Protein AF-A0A1W1BG92-F1 (afdb_monomer)

Sequence (132 aa):
MVVVETKDIFTLNSLKKLQKLHTSLQDNIPHLNDITSLINARNTRGEGESIIVEDLFDTFPRTQEELQKIKKTALNNKMYENLLFNTALNFTTIILEPSAYEDQETGNELAGFGEDIVEENIEFLSQNCKRI

Mean predicted aligned error: 12.49 Å

Radius of gyration: 28.84 Å; Cα contacts (8 Å, |Δi|>4): 137; chains: 1; bounding box: 50×53×87 Å

Secondary str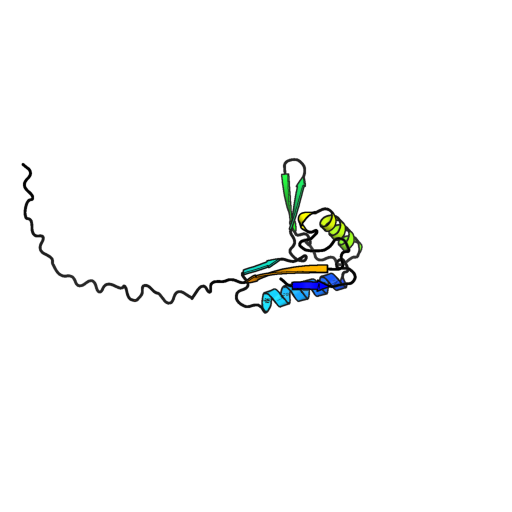ucture (DSSP, 8-state):
-EEEE-S-SSSHHHHHHHHHHHHHHHHHSTTEEEEE-GGG-EEEEEETTEEEEEETTSS---SHHHHHHHHHHHHH-TTTBTTTB-TTS-EEEEEEEE-S-----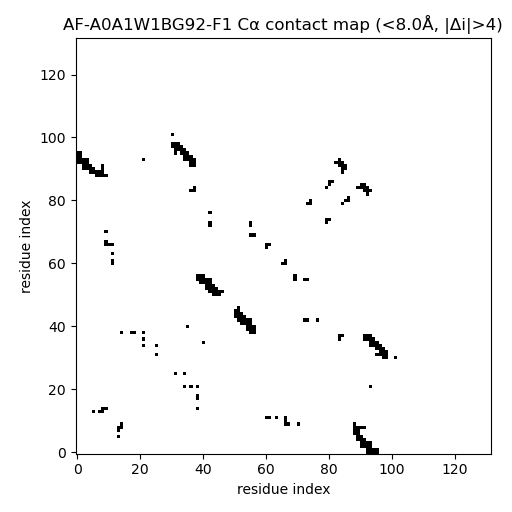---TTGGG-------------------

Structure (mmCIF, N/CA/C/O backbone):
data_AF-A0A1W1BG92-F1
#
_entry.id   AF-A0A1W1BG92-F1
#
loop_
_atom_site.group_PDB
_atom_site.id
_atom_site.type_symbol
_atom_site.label_atom_id
_atom_site.label_alt_id
_atom_site.label_comp_id
_atom_site.label_asym_id
_atom_site.label_entity_id
_atom_site.label_seq_id
_atom_site.pdbx_PDB_ins_code
_atom_site.Cartn_x
_atom_site.Cartn_y
_atom_site.Cartn_z
_atom_site.occupancy
_atom_site.B_iso_or_equiv
_atom_site.auth_seq_id
_atom_site.auth_comp_id
_atom_site.auth_asym_id
_atom_site.auth_atom_id
_atom_site.pdbx_PDB_model_num
ATOM 1 N N . MET A 1 1 ? 3.784 -7.405 -13.067 1.00 87.00 1 MET A N 1
ATOM 2 C CA . MET A 1 1 ? 2.916 -7.422 -11.867 1.00 87.00 1 MET A CA 1
ATOM 3 C C . MET A 1 1 ? 3.330 -8.577 -10.977 1.00 87.00 1 MET A C 1
ATOM 5 O O . MET A 1 1 ? 3.552 -9.669 -11.484 1.00 87.00 1 MET A O 1
ATOM 9 N N . VAL A 1 2 ? 3.440 -8.329 -9.676 1.00 91.19 2 VAL A N 1
ATOM 10 C CA . VAL A 1 2 ? 3.767 -9.330 -8.655 1.00 91.19 2 VAL A CA 1
ATOM 11 C C . VAL A 1 2 ? 2.653 -9.333 -7.613 1.00 91.19 2 VAL A C 1
ATOM 13 O O . VAL A 1 2 ? 2.201 -8.269 -7.196 1.00 91.19 2 VAL A O 1
ATOM 16 N N . VAL A 1 3 ? 2.215 -10.517 -7.188 1.00 92.12 3 VAL A N 1
ATOM 17 C CA . VAL A 1 3 ? 1.231 -10.685 -6.110 1.00 92.12 3 VAL A CA 1
ATOM 18 C C . VAL A 1 3 ? 1.928 -11.296 -4.905 1.00 92.12 3 VAL A C 1
ATOM 20 O O . VAL A 1 3 ? 2.686 -12.255 -5.033 1.00 92.12 3 VAL A O 1
ATOM 23 N N . VAL A 1 4 ? 1.674 -10.728 -3.732 1.00 92.06 4 VAL A N 1
ATOM 24 C CA . VAL A 1 4 ? 2.233 -11.160 -2.455 1.00 92.06 4 VAL A CA 1
ATOM 25 C C . VAL A 1 4 ? 1.100 -11.671 -1.577 1.00 92.06 4 VAL A C 1
ATOM 27 O O . VAL A 1 4 ? 0.158 -10.938 -1.275 1.00 92.06 4 VAL A O 1
ATOM 30 N N . GLU A 1 5 ? 1.211 -12.924 -1.145 1.00 92.75 5 GLU A N 1
ATOM 31 C CA . GLU A 1 5 ? 0.291 -13.544 -0.193 1.00 92.75 5 GLU A CA 1
ATOM 32 C C . GLU A 1 5 ? 0.796 -13.382 1.248 1.00 92.75 5 GLU A C 1
ATOM 34 O O . GLU A 1 5 ? 1.983 -13.530 1.547 1.00 92.75 5 GLU A O 1
ATOM 39 N N . THR A 1 6 ? -0.115 -13.081 2.168 1.00 90.94 6 THR A N 1
ATOM 40 C CA . THR A 1 6 ? 0.143 -12.973 3.606 1.00 90.94 6 THR A CA 1
ATOM 41 C C . THR A 1 6 ? -1.115 -13.330 4.396 1.00 90.94 6 THR A C 1
ATOM 43 O O . THR A 1 6 ? -2.209 -13.364 3.855 1.00 90.94 6 THR A O 1
ATOM 46 N N . LYS A 1 7 ? -0.995 -13.581 5.702 1.00 90.81 7 LYS A N 1
ATOM 47 C CA . LYS A 1 7 ? -2.171 -13.804 6.564 1.00 90.81 7 LYS A CA 1
ATOM 48 C C . LYS A 1 7 ? -3.008 -12.534 6.751 1.00 90.81 7 LYS A C 1
ATOM 50 O O . LYS A 1 7 ? -4.226 -12.617 6.780 1.00 90.81 7 LYS A O 1
ATOM 55 N N . ASP A 1 8 ? -2.342 -11.392 6.919 1.00 92.06 8 ASP A N 1
ATOM 56 C CA . ASP A 1 8 ? -2.965 -10.065 6.997 1.00 92.06 8 ASP A CA 1
ATOM 57 C C . ASP A 1 8 ? -1.947 -9.015 6.534 1.00 92.06 8 ASP A C 1
ATOM 59 O O . ASP A 1 8 ? -0.812 -8.951 7.034 1.00 92.06 8 ASP A O 1
ATOM 63 N N . ILE A 1 9 ? -2.341 -8.206 5.555 1.00 91.56 9 ILE A N 1
ATOM 64 C CA . ILE A 1 9 ? -1.522 -7.129 4.987 1.00 91.56 9 ILE A CA 1
ATOM 65 C C . ILE A 1 9 ? -1.356 -5.989 5.997 1.00 91.56 9 ILE A C 1
ATOM 67 O O . ILE A 1 9 ? -0.267 -5.426 6.116 1.00 91.56 9 ILE A O 1
ATOM 71 N N . PHE A 1 10 ? -2.392 -5.690 6.786 1.00 91.06 10 PHE A N 1
ATOM 72 C CA . PHE A 1 10 ? -2.397 -4.607 7.769 1.00 91.06 10 PHE A CA 1
ATOM 73 C C . PHE A 1 10 ? -1.848 -5.080 9.115 1.00 91.06 10 PHE A C 1
ATOM 75 O O . PHE A 1 10 ? -2.498 -4.989 10.157 1.00 91.06 10 PHE A O 1
ATOM 82 N N . THR A 1 11 ? -0.602 -5.550 9.095 1.00 92.81 11 THR A N 1
ATOM 83 C CA . THR A 1 11 ? 0.211 -5.761 10.297 1.00 92.81 11 THR A CA 1
ATOM 84 C C . THR A 1 11 ? 1.545 -5.048 10.135 1.00 92.81 11 THR A C 1
ATOM 86 O O . THR A 1 11 ? 2.085 -4.966 9.031 1.00 92.81 11 THR A O 1
ATOM 89 N N . LEU A 1 12 ? 2.125 -4.568 11.238 1.00 91.62 12 LEU A N 1
ATOM 90 C CA . LEU A 1 12 ? 3.414 -3.865 11.198 1.00 91.62 12 LEU A CA 1
ATOM 91 C C . LEU A 1 12 ? 4.524 -4.711 10.554 1.00 91.62 12 LEU A C 1
ATOM 93 O O . LEU A 1 12 ? 5.383 -4.181 9.855 1.00 91.62 12 LEU A O 1
ATOM 97 N N . ASN A 1 13 ? 4.507 -6.029 10.768 1.00 92.38 13 ASN A N 1
ATOM 98 C CA . ASN A 1 13 ? 5.488 -6.935 10.174 1.00 92.38 13 ASN A CA 1
ATOM 99 C C . ASN A 1 13 ? 5.273 -7.100 8.660 1.00 92.38 13 ASN A C 1
ATOM 101 O O . ASN A 1 13 ? 6.233 -6.999 7.900 1.00 92.38 13 ASN A O 1
ATOM 105 N N . SER A 1 14 ? 4.028 -7.322 8.216 1.00 92.38 14 SER A N 1
ATOM 106 C CA . SER A 1 14 ? 3.701 -7.433 6.786 1.00 92.38 14 SER A CA 1
ATOM 107 C C . SER A 1 14 ? 4.049 -6.151 6.036 1.00 92.38 14 SER A C 1
ATOM 109 O O . SER A 1 14 ? 4.732 -6.220 5.019 1.00 92.38 14 SER A O 1
ATOM 111 N N . LEU A 1 15 ? 3.664 -4.986 6.565 1.00 92.69 15 LEU A N 1
ATOM 112 C CA . LEU A 1 15 ? 3.953 -3.702 5.928 1.00 92.69 15 LEU A CA 1
ATOM 113 C C . LEU A 1 15 ? 5.455 -3.430 5.841 1.00 92.69 15 LEU A C 1
ATOM 115 O O . LEU A 1 15 ? 5.924 -2.980 4.802 1.00 92.69 15 LEU A O 1
ATOM 119 N N . LYS A 1 16 ? 6.237 -3.730 6.889 1.00 92.81 16 LYS A N 1
ATOM 120 C CA . LYS A 1 16 ? 7.703 -3.571 6.843 1.00 92.81 16 LYS A CA 1
ATOM 121 C C . LYS A 1 16 ? 8.338 -4.452 5.770 1.00 92.81 16 LYS A C 1
ATOM 123 O O . LYS A 1 16 ? 9.242 -4.016 5.063 1.00 92.81 16 LYS A O 1
ATOM 128 N N . LYS A 1 17 ? 7.869 -5.697 5.639 1.00 93.56 17 LYS A N 1
ATOM 129 C CA . LYS A 1 17 ? 8.322 -6.603 4.575 1.00 93.56 17 LYS A CA 1
ATOM 130 C C . LYS A 1 17 ? 7.926 -6.083 3.197 1.00 93.56 17 LYS A C 1
ATOM 132 O O . LYS A 1 17 ? 8.752 -6.129 2.294 1.00 93.56 17 LYS A O 1
ATOM 137 N N . LEU A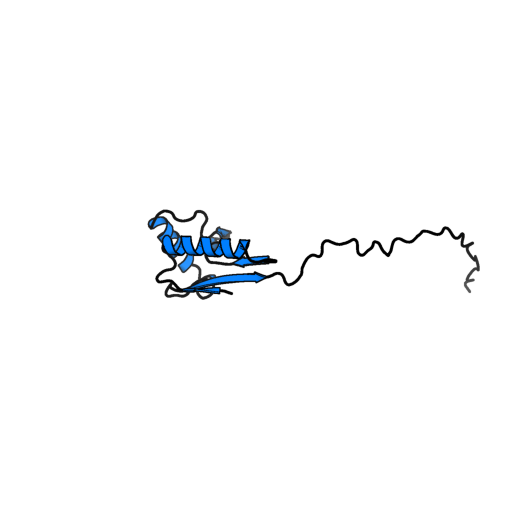 1 18 ? 6.705 -5.569 3.058 1.00 93.81 18 LEU A N 1
ATOM 138 C CA . LEU A 1 18 ? 6.205 -5.003 1.810 1.00 93.81 18 LEU A CA 1
ATOM 139 C C . LEU A 1 18 ? 6.997 -3.757 1.402 1.00 93.81 18 LEU A C 1
ATOM 141 O O . LEU A 1 18 ? 7.398 -3.660 0.252 1.00 93.81 18 LEU A O 1
ATOM 145 N N . GLN A 1 19 ? 7.298 -2.863 2.346 1.00 93.69 19 GLN A N 1
ATOM 146 C CA . GLN A 1 19 ? 8.151 -1.696 2.120 1.00 93.69 19 GLN A CA 1
ATOM 147 C C . GLN A 1 19 ? 9.545 -2.117 1.654 1.00 93.69 19 GLN A C 1
ATOM 149 O O . GLN A 1 19 ? 10.024 -1.638 0.633 1.00 93.69 19 GLN A O 1
ATOM 154 N N . LYS A 1 20 ? 10.173 -3.067 2.356 1.00 94.69 20 LYS A N 1
ATOM 155 C CA . LYS A 1 20 ? 11.489 -3.581 1.964 1.00 94.69 20 LYS A CA 1
ATOM 156 C C . LYS A 1 20 ? 11.464 -4.216 0.571 1.00 94.69 20 LYS A C 1
ATOM 158 O O . LYS A 1 20 ? 12.400 -4.022 -0.194 1.00 94.69 20 LYS A O 1
ATOM 163 N N . LEU A 1 21 ? 10.414 -4.973 0.252 1.00 94.00 21 LEU A N 1
ATOM 164 C CA . LEU A 1 21 ? 10.239 -5.578 -1.066 1.00 94.00 21 LEU A CA 1
ATOM 165 C C . LEU A 1 21 ? 10.055 -4.511 -2.148 1.00 94.00 21 LEU A C 1
ATOM 167 O O . LEU A 1 21 ? 10.710 -4.594 -3.177 1.00 94.00 21 LEU A O 1
ATOM 171 N N . HIS A 1 22 ? 9.213 -3.506 -1.904 1.00 93.94 22 HIS A N 1
ATOM 172 C CA . HIS A 1 22 ? 8.979 -2.394 -2.821 1.00 93.94 22 HIS A CA 1
ATOM 173 C C . HIS A 1 22 ? 10.282 -1.656 -3.147 1.00 93.94 22 HIS A C 1
ATOM 175 O O . HIS A 1 22 ? 10.653 -1.582 -4.313 1.00 93.94 22 HIS A O 1
ATOM 181 N N . THR A 1 23 ? 11.024 -1.211 -2.128 1.00 93.56 23 THR A N 1
ATOM 182 C CA . THR A 1 23 ? 12.318 -0.537 -2.319 1.00 93.56 23 THR A CA 1
ATOM 183 C C . THR A 1 23 ? 13.324 -1.447 -3.021 1.00 93.56 23 THR A C 1
ATOM 185 O O . THR A 1 23 ? 13.987 -1.030 -3.959 1.00 93.56 23 THR A O 1
ATOM 188 N N . SER A 1 24 ? 13.389 -2.728 -2.645 1.00 94.38 24 SER A N 1
ATOM 189 C CA . SER A 1 24 ? 14.282 -3.674 -3.316 1.00 94.38 24 SER A CA 1
ATOM 190 C C . SER A 1 24 ? 13.941 -3.845 -4.796 1.00 94.38 24 SER A C 1
ATOM 192 O O . SER A 1 2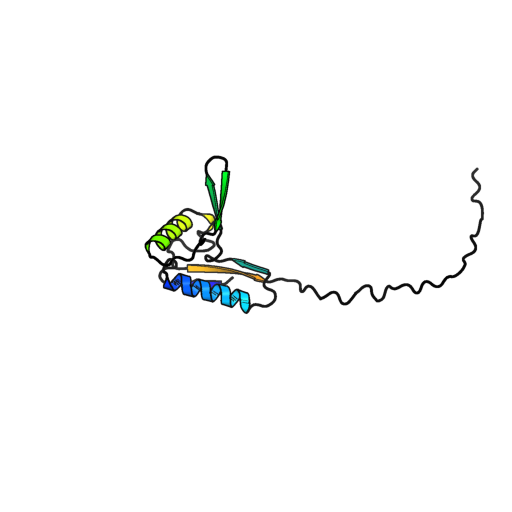4 ? 14.854 -3.962 -5.602 1.00 94.38 24 SER A O 1
ATOM 194 N N . LEU A 1 25 ? 12.662 -3.885 -5.172 1.00 92.56 25 LEU A N 1
ATOM 195 C CA . LEU A 1 25 ? 12.266 -3.980 -6.577 1.00 92.56 25 LEU A CA 1
ATOM 196 C C . LEU A 1 25 ? 12.597 -2.692 -7.331 1.00 92.56 25 LEU A C 1
ATOM 198 O O . LEU A 1 25 ? 13.104 -2.768 -8.444 1.00 92.56 25 LEU A O 1
ATOM 202 N N . GLN A 1 26 ? 12.367 -1.538 -6.707 1.00 91.31 26 GLN A N 1
ATOM 203 C CA . GLN A 1 26 ? 12.706 -0.240 -7.279 1.00 91.31 26 GLN A CA 1
ATOM 204 C C . GLN A 1 26 ? 14.209 -0.110 -7.568 1.00 91.31 26 GLN A C 1
ATOM 206 O O . GLN A 1 26 ? 14.583 0.333 -8.647 1.00 91.31 26 GLN A O 1
ATOM 211 N N . ASP A 1 27 ? 15.064 -0.554 -6.644 1.00 92.50 27 ASP A N 1
ATOM 212 C CA . ASP A 1 27 ? 16.518 -0.386 -6.758 1.00 92.50 27 ASP A CA 1
ATOM 213 C C . ASP A 1 27 ? 17.195 -1.426 -7.668 1.00 92.50 27 ASP A C 1
ATOM 215 O O . ASP A 1 27 ? 18.292 -1.191 -8.171 1.00 92.50 27 ASP A O 1
ATOM 219 N N . ASN A 1 28 ? 16.593 -2.609 -7.843 1.00 91.56 28 ASN A N 1
ATOM 220 C CA . ASN A 1 28 ? 17.230 -3.730 -8.551 1.00 91.56 28 ASN A CA 1
ATOM 221 C C . ASN A 1 28 ? 16.718 -3.933 -9.982 1.00 91.56 28 ASN A C 1
ATOM 223 O O . ASN A 1 28 ? 17.283 -4.754 -10.705 1.00 91.56 28 ASN A O 1
ATOM 227 N N . ILE A 1 29 ? 15.648 -3.247 -10.392 1.00 88.69 29 ILE A N 1
ATOM 228 C CA . ILE A 1 29 ? 15.085 -3.400 -11.735 1.00 88.69 29 ILE A CA 1
ATOM 229 C C . ILE A 1 29 ? 15.614 -2.271 -12.627 1.00 88.69 29 ILE A C 1
ATOM 231 O O . ILE A 1 29 ? 15.248 -1.114 -12.418 1.00 88.69 29 ILE A O 1
ATOM 235 N N . PRO A 1 30 ? 16.468 -2.578 -13.622 1.00 87.00 30 PRO A N 1
ATOM 236 C CA . PRO A 1 30 ? 16.935 -1.573 -14.565 1.00 87.00 30 PRO A CA 1
ATOM 237 C C . PRO A 1 30 ? 15.777 -1.092 -15.447 1.00 87.00 30 PRO A C 1
ATOM 239 O O . PRO A 1 30 ? 14.861 -1.859 -15.749 1.00 87.00 30 PRO A O 1
ATOM 242 N N . HIS A 1 31 ? 15.840 0.173 -15.874 1.00 87.44 31 HIS A N 1
ATOM 243 C CA . HIS A 1 31 ? 14.828 0.808 -16.731 1.00 87.44 31 HIS A CA 1
ATOM 244 C C . HIS A 1 31 ? 13.403 0.709 -16.159 1.00 87.44 31 HIS A C 1
ATOM 246 O O . HIS A 1 31 ? 12.452 0.420 -16.879 1.00 87.44 31 HIS A O 1
ATOM 252 N N . LEU A 1 32 ? 13.241 0.905 -14.850 1.00 89.06 32 LEU A N 1
ATOM 253 C CA . LEU A 1 32 ? 11.925 0.995 -14.224 1.00 89.06 32 LEU A CA 1
ATOM 254 C C . LEU A 1 32 ? 11.397 2.431 -14.346 1.00 89.06 32 LEU A C 1
ATOM 256 O O . LEU A 1 32 ? 12.036 3.356 -13.852 1.00 89.06 32 LEU A O 1
ATOM 260 N N . ASN A 1 33 ? 10.243 2.609 -14.989 1.00 90.50 33 ASN A N 1
ATOM 261 C CA . ASN A 1 33 ? 9.579 3.907 -15.105 1.00 90.50 33 ASN A CA 1
ATOM 262 C C . ASN A 1 33 ? 8.797 4.237 -13.828 1.00 90.50 33 ASN A C 1
ATOM 264 O O . ASN A 1 33 ? 8.968 5.307 -13.251 1.00 90.50 33 ASN A O 1
ATOM 268 N N . ASP A 1 34 ? 7.960 3.301 -13.368 1.00 91.50 34 ASP A N 1
ATOM 269 C CA . ASP A 1 34 ? 7.171 3.471 -12.145 1.00 91.50 34 ASP A CA 1
ATOM 270 C C . ASP A 1 34 ? 6.929 2.139 -11.414 1.00 91.50 34 ASP A C 1
ATOM 272 O O . ASP A 1 34 ? 6.981 1.043 -11.986 1.00 91.50 34 ASP A O 1
ATOM 276 N N . ILE A 1 35 ? 6.651 2.235 -10.117 1.00 93.50 35 ILE A N 1
ATOM 277 C CA . ILE A 1 35 ? 6.268 1.127 -9.250 1.00 93.50 35 ILE A CA 1
ATOM 278 C C . ILE A 1 35 ? 5.100 1.551 -8.367 1.00 93.50 35 ILE A C 1
ATOM 280 O O . ILE A 1 35 ? 5.218 2.397 -7.489 1.00 93.50 35 ILE A O 1
ATOM 284 N N . THR A 1 36 ? 3.956 0.900 -8.539 1.00 92.94 36 THR A N 1
ATOM 285 C CA . THR A 1 36 ? 2.751 1.164 -7.748 1.00 92.94 36 THR A CA 1
ATOM 286 C C . THR A 1 36 ? 2.476 0.008 -6.794 1.00 92.94 36 THR A C 1
ATOM 288 O O . THR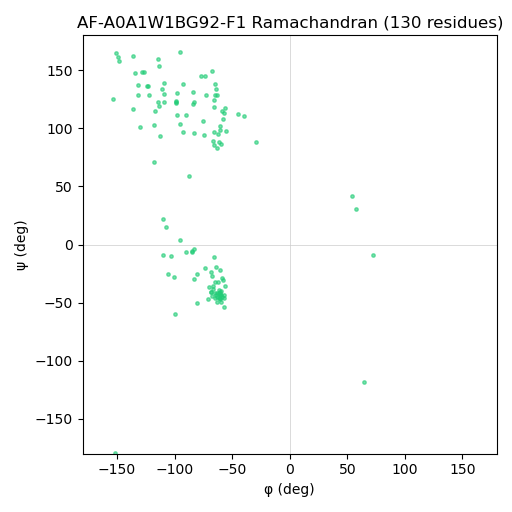 A 1 36 ? 2.450 -1.161 -7.175 1.00 92.94 36 THR A O 1
ATOM 291 N N . SER A 1 37 ? 2.258 0.314 -5.520 1.00 93.19 37 SER A N 1
ATOM 292 C CA . SER A 1 37 ? 1.922 -0.661 -4.484 1.00 93.19 37 SER A CA 1
ATOM 293 C C . SER A 1 37 ? 1.083 -0.019 -3.380 1.00 93.19 37 SER A C 1
ATOM 295 O O . SER A 1 37 ? 0.820 1.180 -3.395 1.00 93.19 37 SER A O 1
ATOM 297 N N . LEU A 1 38 ? 0.715 -0.800 -2.362 1.00 92.44 38 LEU A N 1
ATOM 298 C CA . LEU A 1 38 ? 0.057 -0.249 -1.178 1.00 92.44 38 LEU A CA 1
ATOM 299 C C . LEU A 1 38 ? 0.912 0.821 -0.465 1.00 92.44 38 LEU A C 1
ATOM 301 O O . LEU A 1 38 ? 0.352 1.725 0.142 1.00 92.44 38 LEU A O 1
ATOM 305 N N . ILE A 1 39 ? 2.245 0.740 -0.552 1.00 93.06 39 ILE A N 1
ATOM 306 C CA . ILE A 1 39 ? 3.181 1.621 0.172 1.00 93.06 39 ILE A CA 1
ATOM 307 C C . ILE A 1 39 ? 3.105 3.076 -0.303 1.00 93.06 39 ILE A C 1
ATOM 309 O O . ILE A 1 39 ? 3.172 3.977 0.524 1.00 93.06 39 ILE A O 1
ATOM 313 N N . ASN A 1 40 ? 2.928 3.298 -1.605 1.00 92.00 40 ASN A N 1
ATOM 314 C CA . ASN A 1 40 ? 2.828 4.618 -2.233 1.00 92.00 40 ASN A CA 1
ATOM 315 C C . ASN A 1 40 ? 1.412 4.918 -2.753 1.00 92.00 40 ASN A C 1
ATOM 317 O O . ASN A 1 40 ? 1.222 5.738 -3.649 1.00 92.00 40 ASN A O 1
ATOM 321 N N . ALA A 1 41 ? 0.405 4.227 -2.215 1.00 91.50 41 ALA A N 1
ATOM 322 C CA . ALA A 1 41 ? -0.981 4.434 -2.603 1.00 91.50 41 ALA A CA 1
ATOM 323 C C . ALA A 1 41 ? -1.454 5.847 -2.222 1.00 91.50 41 ALA A C 1
ATOM 325 O O . ALA A 1 41 ? -1.188 6.309 -1.113 1.00 91.50 41 ALA A O 1
ATOM 326 N N . ARG A 1 42 ? -2.198 6.514 -3.112 1.00 89.50 42 ARG A N 1
ATOM 327 C CA . ARG A 1 42 ? -2.721 7.874 -2.892 1.00 89.50 42 ARG A CA 1
ATOM 328 C C . ARG A 1 42 ? -4.168 7.875 -2.428 1.00 89.50 42 ARG A C 1
ATOM 330 O O . ARG A 1 42 ? -5.069 7.425 -3.136 1.00 89.50 42 ARG A O 1
ATOM 337 N N . ASN A 1 43 ? -4.413 8.465 -1.270 1.00 88.00 43 ASN A N 1
ATOM 338 C CA . ASN A 1 43 ? -5.739 8.715 -0.744 1.00 88.00 43 ASN A CA 1
ATOM 339 C C . ASN A 1 43 ? -6.327 10.007 -1.332 1.00 88.00 43 ASN A C 1
ATOM 341 O O . ASN A 1 43 ? -6.087 11.103 -0.829 1.00 88.00 43 ASN A O 1
ATOM 345 N N . THR A 1 44 ? -7.128 9.869 -2.389 1.00 87.19 44 THR A N 1
ATOM 346 C CA . THR A 1 44 ? -7.917 10.980 -2.941 1.00 87.19 44 THR A CA 1
ATOM 347 C C . THR A 1 44 ? -9.353 10.902 -2.436 1.00 87.19 44 THR A C 1
ATOM 349 O O . THR A 1 44 ? -10.029 9.897 -2.659 1.00 87.19 44 THR A O 1
ATOM 352 N N . ARG A 1 45 ? -9.837 11.959 -1.778 1.00 84.56 45 ARG A N 1
ATOM 353 C CA . ARG A 1 45 ? -11.226 12.060 -1.303 1.00 84.56 45 ARG A CA 1
ATOM 354 C C . ARG A 1 45 ? -11.830 13.423 -1.626 1.00 84.56 45 ARG A C 1
ATOM 356 O O . ARG A 1 45 ? -11.131 14.432 -1.619 1.00 84.56 45 ARG A O 1
ATOM 363 N N . GLY A 1 46 ? -13.135 13.442 -1.878 1.00 85.75 46 GLY A N 1
ATOM 364 C CA . GLY A 1 46 ? -13.908 14.681 -1.944 1.00 85.75 46 GLY A CA 1
ATOM 365 C C . GLY A 1 46 ? -14.330 15.115 -0.543 1.00 85.75 46 GLY A C 1
ATOM 366 O O . GLY A 1 46 ? -14.860 14.305 0.217 1.00 85.75 46 GLY A O 1
ATOM 367 N N . GLU A 1 47 ? -14.105 16.379 -0.208 1.00 85.62 47 GLU A N 1
ATOM 368 C CA . GLU A 1 47 ? -14.536 17.000 1.042 1.00 85.62 47 GLU A CA 1
ATOM 369 C C . GLU A 1 47 ? -15.250 18.320 0.716 1.00 85.62 47 GLU A C 1
ATOM 371 O O . GLU A 1 47 ? -14.623 19.328 0.389 1.00 85.62 47 GLU A O 1
ATOM 376 N N . GLY A 1 48 ? -16.588 18.292 0.739 1.00 87.69 48 GLY A N 1
ATOM 377 C CA . GLY A 1 48 ? -17.422 19.420 0.312 1.00 87.69 48 GLY A CA 1
ATOM 378 C C . GLY A 1 48 ? -17.263 19.719 -1.182 1.00 87.69 48 GLY A C 1
ATOM 379 O O . GLY A 1 48 ? -17.567 18.869 -2.016 1.00 87.69 48 GLY A O 1
ATOM 380 N N . GLU A 1 49 ? -16.787 20.923 -1.501 1.00 90.69 49 GLU A N 1
ATOM 381 C CA . GLU A 1 49 ? -16.492 21.378 -2.871 1.00 90.69 49 GLU A CA 1
ATOM 382 C C . GLU A 1 49 ? -15.013 21.186 -3.266 1.00 90.69 49 GLU A C 1
ATOM 384 O O . GLU A 1 49 ? -14.606 21.574 -4.360 1.00 90.69 49 GLU A O 1
ATOM 389 N N . SER A 1 50 ? -14.204 20.573 -2.393 1.00 90.31 50 SER A N 1
ATOM 390 C CA . SER A 1 50 ? -12.758 20.407 -2.577 1.00 90.31 50 SER A CA 1
ATOM 391 C C . SER A 1 50 ? -12.357 18.943 -2.757 1.00 90.31 50 SER A C 1
ATOM 393 O O . SER A 1 50 ? -13.012 18.027 -2.257 1.00 90.31 50 SER A O 1
ATOM 395 N N . ILE A 1 51 ? -11.233 18.718 -3.441 1.00 90.38 51 ILE A N 1
ATOM 396 C CA . ILE A 1 51 ? -10.583 17.407 -3.544 1.00 90.38 51 ILE A CA 1
ATOM 397 C C . ILE A 1 51 ? -9.298 17.450 -2.724 1.00 90.38 51 ILE A C 1
ATOM 399 O O . ILE A 1 51 ? -8.426 18.280 -2.970 1.00 90.38 51 ILE A O 1
ATOM 403 N N . ILE A 1 52 ? -9.185 16.538 -1.762 1.00 87.25 52 ILE A N 1
ATOM 404 C CA . ILE A 1 52 ? -7.982 16.336 -0.958 1.00 87.25 52 ILE A CA 1
ATOM 405 C C . ILE A 1 52 ? -7.220 15.149 -1.548 1.00 87.25 52 ILE A C 1
ATOM 407 O O . ILE A 1 52 ? -7.782 14.057 -1.667 1.00 87.25 52 ILE A O 1
ATOM 411 N N . VAL A 1 53 ? -5.957 15.367 -1.915 1.00 90.12 53 VAL A N 1
ATOM 412 C CA . VAL A 1 53 ? -5.037 14.332 -2.407 1.00 90.12 53 VAL A CA 1
ATOM 413 C C . VAL A 1 53 ? -3.882 14.221 -1.422 1.00 90.12 53 VAL A C 1
ATOM 415 O O . VAL A 1 53 ? -3.113 15.163 -1.265 1.00 90.12 53 VAL A O 1
ATOM 418 N N . GLU A 1 54 ? -3.775 13.075 -0.763 1.00 90.19 54 GLU A N 1
ATOM 419 C CA . GLU A 1 54 ? -2.748 12.781 0.241 1.00 90.19 54 GLU A CA 1
ATOM 420 C C . GLU A 1 54 ? -2.198 11.371 0.010 1.00 90.19 54 GLU A C 1
ATOM 422 O O . GLU A 1 54 ? -2.843 10.548 -0.641 1.00 90.19 54 GLU A O 1
ATOM 427 N N . ASP A 1 55 ? -1.040 11.050 0.574 1.00 91.25 55 ASP A N 1
ATOM 428 C CA . ASP A 1 55 ? -0.550 9.673 0.579 1.00 91.25 55 ASP A CA 1
ATOM 429 C C . ASP A 1 55 ? -1.296 8.842 1.632 1.00 91.25 55 ASP A C 1
ATOM 431 O O . ASP A 1 55 ? -1.655 9.317 2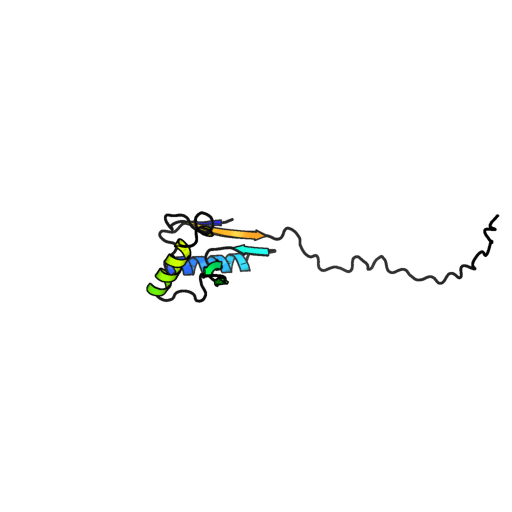.711 1.00 91.25 55 ASP A O 1
ATOM 435 N N . LEU A 1 56 ? -1.541 7.562 1.340 1.00 90.12 56 LEU A N 1
ATOM 436 C CA . LEU A 1 56 ? -2.160 6.634 2.291 1.00 90.12 56 LEU A CA 1
ATOM 437 C C . LEU A 1 56 ? -1.286 6.452 3.541 1.00 90.12 56 LEU A C 1
ATOM 439 O O . LEU A 1 56 ? -1.803 6.247 4.641 1.00 90.12 56 LEU A O 1
ATOM 443 N N . PHE A 1 57 ? 0.031 6.532 3.351 1.00 89.94 57 PHE A N 1
ATOM 444 C CA . PHE A 1 57 ? 1.052 6.441 4.384 1.00 89.94 57 PHE A CA 1
ATOM 445 C C . PHE A 1 57 ? 1.858 7.740 4.455 1.00 89.94 57 PHE A C 1
ATOM 447 O O . PHE A 1 57 ? 3.033 7.750 4.109 1.00 89.94 57 PHE A O 1
ATOM 454 N N . ASP A 1 58 ? 1.249 8.819 4.947 1.00 83.19 58 ASP A N 1
ATOM 455 C CA . ASP A 1 58 ? 1.971 10.075 5.217 1.00 83.19 58 ASP A CA 1
ATOM 456 C C . ASP A 1 58 ? 3.155 9.850 6.186 1.00 83.19 58 ASP A C 1
ATOM 458 O O . ASP A 1 58 ? 4.291 10.260 5.967 1.00 83.19 58 ASP A O 1
ATOM 462 N N . THR A 1 59 ? 2.929 9.065 7.243 1.00 85.25 59 THR A N 1
ATOM 463 C CA . THR A 1 59 ? 4.000 8.505 8.075 1.00 85.25 59 THR A CA 1
ATOM 464 C C . THR A 1 59 ? 3.769 7.016 8.280 1.00 85.25 59 THR A C 1
ATOM 466 O O . THR A 1 59 ? 2.650 6.568 8.540 1.00 85.25 59 THR A O 1
ATOM 469 N N . PHE A 1 60 ? 4.839 6.226 8.187 1.00 87.88 60 PHE A N 1
ATOM 470 C CA . PHE A 1 60 ? 4.747 4.784 8.379 1.00 87.88 60 PHE A CA 1
ATOM 471 C C . PHE A 1 60 ? 4.291 4.449 9.812 1.00 87.88 60 PHE A C 1
ATOM 473 O O . PHE A 1 60 ? 4.909 4.935 10.768 1.00 87.88 60 PHE A O 1
ATOM 480 N N . PRO A 1 61 ? 3.251 3.611 9.995 1.00 89.88 61 PRO A N 1
ATOM 481 C CA . PRO A 1 61 ? 2.661 3.369 11.304 1.00 89.88 61 PRO A CA 1
ATOM 482 C C . PRO A 1 61 ? 3.670 2.709 12.242 1.00 89.88 61 PRO A C 1
ATOM 484 O O . PRO A 1 61 ? 4.349 1.741 11.885 1.00 89.88 61 PRO A O 1
ATOM 487 N N . ARG A 1 62 ? 3.753 3.219 13.471 1.00 89.94 62 ARG A N 1
ATOM 488 C CA . ARG A 1 62 ? 4.575 2.651 14.551 1.00 89.94 62 ARG A CA 1
ATOM 489 C C . ARG A 1 62 ? 3.717 1.941 15.584 1.00 89.94 62 ARG A C 1
ATOM 491 O O . ARG A 1 62 ? 4.198 1.025 16.250 1.00 89.94 62 ARG A O 1
ATOM 498 N N . THR A 1 63 ? 2.455 2.347 15.696 1.00 91.00 63 THR A N 1
ATOM 499 C CA . THR A 1 63 ? 1.492 1.800 16.652 1.00 91.00 63 THR A CA 1
ATOM 500 C C . THR A 1 63 ? 0.350 1.067 15.954 1.00 91.00 63 THR A C 1
ATOM 502 O O . THR A 1 63 ? 0.056 1.277 14.775 1.00 91.00 63 THR A O 1
ATOM 505 N N . GLN A 1 64 ? -0.328 0.197 16.703 1.00 89.38 64 GLN A N 1
ATOM 506 C CA . GLN A 1 64 ? -1.513 -0.498 16.204 1.00 89.38 64 GLN A CA 1
ATOM 507 C C . GLN A 1 64 ? -2.669 0.476 15.928 1.00 89.38 64 GLN A C 1
ATOM 509 O O . GLN A 1 64 ? -3.443 0.254 15.004 1.00 89.38 64 GLN A O 1
ATOM 514 N N . GLU A 1 65 ? -2.790 1.560 16.696 1.00 90.12 65 GLU A N 1
ATOM 515 C CA . GLU A 1 65 ? -3.867 2.544 16.532 1.00 90.12 65 GLU A CA 1
ATOM 516 C C . GLU A 1 65 ? -3.750 3.319 15.216 1.00 90.12 65 GLU A C 1
ATOM 518 O O . GLU A 1 65 ? -4.734 3.453 14.487 1.00 90.12 65 GLU A O 1
ATOM 523 N N . GLU A 1 66 ? -2.542 3.771 14.870 1.00 91.12 66 GLU A N 1
ATOM 524 C CA . GLU A 1 66 ? -2.247 4.402 13.576 1.00 91.12 66 GLU A CA 1
ATOM 525 C C . GLU A 1 66 ? -2.566 3.452 12.421 1.00 91.12 66 GLU A C 1
ATOM 527 O O . GLU A 1 66 ? -3.246 3.823 11.464 1.00 91.12 66 GLU A O 1
ATOM 532 N N . LEU A 1 67 ? -2.149 2.192 12.554 1.00 92.25 67 LEU A N 1
ATOM 533 C CA . LEU A 1 67 ? -2.405 1.162 11.557 1.00 92.25 67 LEU A CA 1
ATOM 534 C C . LEU A 1 67 ? -3.904 0.936 11.329 1.00 92.25 67 LEU A C 1
ATOM 536 O O . LEU A 1 67 ? -4.333 0.777 10.188 1.00 92.25 67 LEU A O 1
ATOM 540 N N . GLN A 1 68 ? -4.716 0.954 12.390 1.00 91.31 68 GLN A N 1
ATOM 541 C CA . GLN A 1 68 ? -6.169 0.826 12.262 1.00 91.31 68 GLN A CA 1
ATOM 542 C C . GLN A 1 68 ? -6.801 2.024 11.549 1.00 91.31 68 GLN A C 1
ATOM 544 O O . GLN A 1 68 ? -7.747 1.836 10.783 1.00 91.31 68 GLN A O 1
ATOM 549 N N . LYS A 1 69 ? -6.292 3.245 11.759 1.00 91.25 69 LYS A N 1
ATOM 550 C CA . LYS A 1 69 ? -6.759 4.427 11.015 1.00 91.25 69 LYS A CA 1
ATOM 551 C C . LYS A 1 69 ? -6.461 4.279 9.524 1.00 91.25 69 LYS A C 1
ATOM 553 O O . LYS A 1 69 ? -7.382 4.394 8.722 1.00 91.25 69 LYS A O 1
ATOM 558 N N . ILE A 1 70 ? -5.225 3.921 9.170 1.00 91.44 70 ILE A N 1
ATOM 559 C CA . ILE A 1 70 ? -4.818 3.701 7.773 1.00 91.44 70 ILE A CA 1
ATOM 560 C C . ILE A 1 70 ? -5.643 2.579 7.138 1.00 91.44 70 ILE A C 1
ATOM 562 O O . ILE A 1 70 ? -6.151 2.740 6.032 1.00 91.44 70 ILE A O 1
ATOM 566 N N . LYS A 1 71 ? -5.853 1.469 7.857 1.00 91.81 71 LYS A N 1
ATOM 567 C CA . LYS A 1 71 ? -6.700 0.357 7.405 1.00 91.81 71 LYS A CA 1
ATOM 568 C C . LYS A 1 71 ? -8.120 0.820 7.085 1.00 91.81 71 LYS A C 1
ATOM 570 O O . LYS A 1 71 ? -8.649 0.462 6.039 1.00 91.81 71 LYS A O 1
ATOM 575 N N . LYS A 1 72 ? -8.736 1.630 7.950 1.00 90.81 72 LYS A N 1
ATOM 576 C CA . LYS A 1 72 ? -10.076 2.187 7.700 1.00 90.81 72 LYS A CA 1
ATOM 577 C C . LYS A 1 72 ? -10.094 3.093 6.473 1.00 90.81 72 LYS A C 1
ATOM 579 O O . LYS A 1 72 ? -10.991 2.956 5.650 1.00 90.81 72 LYS A O 1
ATOM 584 N N . THR A 1 73 ? -9.107 3.973 6.335 1.00 89.00 73 THR A N 1
ATOM 585 C CA . THR A 1 73 ? -8.980 4.853 5.168 1.00 89.00 73 THR A CA 1
ATOM 586 C C . THR A 1 73 ? -8.827 4.048 3.879 1.00 89.00 73 THR A C 1
ATOM 588 O O . THR A 1 73 ? -9.537 4.304 2.911 1.00 89.00 73 THR A O 1
ATOM 591 N N . ALA A 1 74 ? -7.963 3.029 3.884 1.00 89.25 74 ALA A N 1
ATOM 592 C CA . ALA A 1 74 ? -7.753 2.147 2.744 1.00 89.25 74 ALA A CA 1
ATOM 593 C C . ALA A 1 74 ? -9.034 1.390 2.363 1.00 89.25 74 ALA A C 1
ATOM 595 O O . ALA A 1 74 ? -9.406 1.365 1.197 1.00 89.25 74 ALA A O 1
ATOM 596 N N . LEU A 1 75 ? -9.745 0.824 3.341 1.00 88.31 75 LEU A N 1
ATOM 597 C CA . LEU A 1 75 ? -10.997 0.096 3.107 1.00 88.31 75 LEU A CA 1
ATOM 598 C C . LEU A 1 75 ? -12.149 0.995 2.642 1.00 88.31 75 LEU A C 1
ATOM 600 O O . LEU A 1 75 ? -13.054 0.523 1.963 1.00 88.31 75 LEU A O 1
ATOM 604 N N . ASN A 1 76 ? -12.135 2.280 3.000 1.00 87.44 76 ASN A N 1
ATOM 605 C CA . ASN A 1 76 ? -13.142 3.231 2.536 1.00 87.44 76 ASN A CA 1
ATOM 606 C C . ASN A 1 76 ? -12.954 3.608 1.055 1.00 87.44 76 ASN A C 1
ATOM 608 O O . ASN A 1 76 ? -13.889 4.079 0.408 1.00 87.44 76 ASN A O 1
ATOM 612 N N . ASN A 1 77 ? -11.755 3.403 0.504 1.00 83.44 77 ASN A N 1
ATOM 613 C CA . ASN A 1 77 ? -11.459 3.706 -0.886 1.00 83.44 77 ASN A CA 1
ATOM 614 C C . ASN A 1 77 ? -11.626 2.462 -1.774 1.00 83.44 77 ASN A C 1
ATOM 616 O O . ASN A 1 77 ? -10.753 1.597 -1.848 1.00 83.44 77 ASN A O 1
ATOM 620 N N . LYS A 1 78 ? -12.737 2.418 -2.517 1.00 82.00 78 LYS A N 1
ATOM 621 C CA . LYS A 1 78 ? -13.056 1.324 -3.451 1.00 82.00 78 LYS A CA 1
ATOM 622 C C . LYS A 1 78 ? -12.029 1.137 -4.569 1.00 82.00 78 LYS A C 1
ATOM 624 O O . LYS A 1 78 ? -11.972 0.053 -5.131 1.00 82.00 78 LYS A O 1
ATOM 629 N N . MET A 1 79 ? -11.225 2.153 -4.895 1.00 82.88 79 MET A N 1
ATOM 630 C CA . MET A 1 79 ? -10.207 2.044 -5.950 1.00 82.88 79 MET A CA 1
ATOM 631 C C . MET A 1 79 ? -9.066 1.097 -5.572 1.00 82.88 79 MET A C 1
ATOM 633 O O . MET A 1 79 ? -8.385 0.573 -6.448 1.00 82.88 79 MET A O 1
ATOM 637 N N . TYR A 1 80 ? -8.835 0.876 -4.277 1.00 86.50 80 TYR A N 1
ATOM 638 C CA . TYR A 1 80 ? -7.805 -0.055 -3.827 1.00 86.50 80 TYR A CA 1
ATOM 639 C C . TYR A 1 80 ? -8.285 -1.503 -3.808 1.00 86.50 80 TYR A C 1
ATOM 641 O O . TYR A 1 80 ? -7.479 -2.419 -3.998 1.00 86.50 80 TYR A O 1
ATOM 649 N N . GLU A 1 81 ? -9.583 -1.706 -3.587 1.00 84.62 81 GLU A N 1
ATOM 650 C CA . GLU A 1 81 ? -10.195 -3.025 -3.603 1.00 84.62 81 GLU A CA 1
ATOM 651 C C . GLU A 1 81 ? -10.100 -3.617 -5.017 1.00 84.62 81 GLU A C 1
ATOM 653 O O . GLU A 1 81 ? -10.462 -2.982 -6.003 1.00 84.62 81 GLU A O 1
ATOM 658 N N . ASN A 1 82 ? -9.592 -4.846 -5.114 1.00 84.00 82 ASN A N 1
ATOM 659 C CA . ASN A 1 82 ? -9.300 -5.582 -6.353 1.00 84.00 82 ASN A CA 1
ATOM 660 C C . ASN A 1 82 ? -8.091 -5.086 -7.164 1.00 84.00 82 ASN A C 1
ATOM 662 O O . ASN A 1 82 ? -7.668 -5.797 -8.074 1.00 84.00 82 ASN A O 1
ATOM 666 N N . LEU A 1 83 ? -7.497 -3.937 -6.823 1.00 87.94 83 LEU A N 1
ATOM 667 C CA . LEU A 1 83 ? -6.257 -3.457 -7.442 1.00 87.94 83 LEU A CA 1
ATOM 668 C C . LEU A 1 83 ? -5.035 -3.746 -6.562 1.00 87.94 83 LEU A C 1
ATOM 670 O O . LEU A 1 83 ? -4.117 -4.458 -6.970 1.00 87.94 83 LEU A O 1
ATOM 674 N N . LEU A 1 84 ? -5.028 -3.199 -5.343 1.00 91.19 84 LEU A N 1
ATOM 675 C CA . LEU A 1 84 ? -3.887 -3.258 -4.422 1.00 91.19 84 LEU A CA 1
ATOM 676 C C . LEU A 1 84 ? -4.051 -4.320 -3.341 1.00 91.19 84 LEU A C 1
ATOM 678 O O . LEU A 1 84 ? -3.044 -4.824 -2.838 1.00 91.19 84 LEU A O 1
ATOM 682 N N . PHE A 1 85 ? -5.292 -4.646 -2.976 1.00 91.12 85 PHE A N 1
ATOM 683 C CA . PHE A 1 85 ? -5.617 -5.726 -2.052 1.00 91.12 85 PHE A CA 1
ATOM 684 C C . PHE A 1 85 ? -6.974 -6.357 -2.365 1.00 91.12 85 PHE A C 1
ATOM 686 O O . PHE A 1 85 ? -7.825 -5.769 -3.032 1.00 91.12 85 PHE A O 1
ATOM 693 N N . ASN A 1 86 ? -7.193 -7.560 -1.845 1.00 91.06 86 ASN A N 1
ATOM 694 C CA . ASN A 1 86 ? -8.476 -8.248 -1.933 1.00 91.06 86 ASN A CA 1
ATOM 695 C C . ASN A 1 86 ? -9.345 -8.020 -0.681 1.00 91.06 86 ASN A C 1
ATOM 697 O O . ASN A 1 86 ? -8.843 -7.633 0.372 1.00 91.06 86 ASN A O 1
ATOM 701 N N . THR A 1 87 ? -10.637 -8.348 -0.751 1.00 87.50 87 THR A N 1
ATOM 702 C CA . THR A 1 87 ? -11.592 -8.160 0.360 1.00 87.50 87 THR A CA 1
ATOM 703 C C . THR A 1 87 ? -11.192 -8.897 1.649 1.00 87.50 87 THR A C 1
ATOM 705 O O . THR A 1 87 ? -11.471 -8.418 2.746 1.00 87.50 87 THR A O 1
ATOM 708 N N . ALA A 1 88 ? -10.502 -10.042 1.547 1.00 87.94 88 ALA A N 1
ATOM 709 C CA . ALA A 1 88 ? -10.030 -10.799 2.713 1.00 87.94 88 ALA A CA 1
ATOM 710 C C . ALA A 1 88 ? -8.703 -10.280 3.303 1.00 87.94 88 ALA A C 1
ATOM 712 O O . ALA A 1 88 ? -8.270 -10.782 4.338 1.00 87.94 88 ALA A O 1
ATOM 713 N N . LEU A 1 89 ? -8.068 -9.280 2.678 1.00 90.75 89 LEU A N 1
ATOM 714 C CA . LEU A 1 89 ? -6.816 -8.655 3.123 1.00 90.75 89 LEU A CA 1
ATOM 715 C C . LEU A 1 89 ? -5.634 -9.626 3.278 1.00 90.75 89 LEU A C 1
ATOM 717 O O . LEU A 1 89 ? -4.747 -9.403 4.105 1.00 90.75 89 LEU A O 1
ATOM 721 N N . ASN A 1 90 ? -5.609 -10.688 2.472 1.00 92.44 90 ASN A N 1
ATOM 722 C CA . ASN A 1 90 ? -4.547 -11.695 2.455 1.00 92.44 90 ASN A CA 1
ATOM 723 C C . ASN A 1 90 ? -3.680 -11.643 1.182 1.00 92.44 90 ASN A C 1
ATOM 725 O O . ASN A 1 90 ? -2.627 -12.271 1.139 1.00 92.44 90 ASN A O 1
ATOM 729 N N . PHE A 1 91 ? -4.063 -10.857 0.173 1.00 91.81 91 PHE A N 1
ATOM 730 C CA . PHE A 1 91 ? -3.258 -10.620 -1.027 1.00 91.81 91 PHE A CA 1
ATOM 731 C C . PHE A 1 91 ? -3.012 -9.137 -1.251 1.00 91.81 91 PHE A C 1
ATOM 733 O O . PHE A 1 91 ? -3.943 -8.340 -1.166 1.00 91.81 91 PHE A O 1
ATOM 740 N N . THR A 1 92 ? -1.777 -8.780 -1.604 1.00 93.56 92 THR A N 1
ATOM 741 C CA . THR A 1 92 ? -1.439 -7.441 -2.090 1.00 93.56 92 THR A CA 1
ATOM 742 C C . THR A 1 92 ? -0.674 -7.496 -3.406 1.00 93.56 92 THR A C 1
ATOM 744 O O . THR A 1 92 ? 0.075 -8.439 -3.657 1.00 93.56 92 THR A O 1
ATOM 747 N N . THR A 1 93 ? -0.868 -6.487 -4.247 1.00 93.31 93 THR A N 1
ATOM 748 C CA . THR A 1 93 ? -0.254 -6.400 -5.573 1.00 93.31 93 THR A CA 1
ATOM 749 C C . THR A 1 9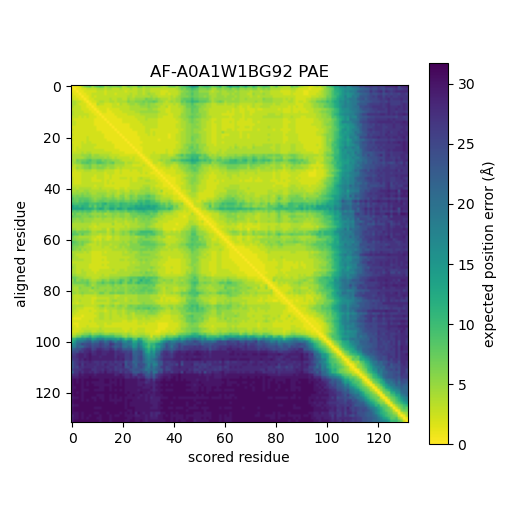3 ? 0.815 -5.314 -5.601 1.00 93.31 93 THR A C 1
ATOM 751 O O . THR A 1 93 ? 0.616 -4.216 -5.081 1.00 93.31 93 THR A O 1
ATOM 754 N N . ILE A 1 94 ? 1.931 -5.609 -6.268 1.00 94.12 94 ILE A N 1
ATOM 755 C CA . ILE A 1 94 ? 2.923 -4.630 -6.711 1.00 94.12 94 ILE A CA 1
ATOM 756 C C . ILE A 1 94 ? 2.898 -4.598 -8.243 1.00 94.12 94 ILE A C 1
ATOM 758 O O . ILE A 1 94 ? 3.135 -5.605 -8.923 1.00 94.12 94 ILE A O 1
ATOM 762 N N . ILE A 1 95 ? 2.580 -3.434 -8.789 1.00 93.19 95 ILE A N 1
ATOM 763 C CA . ILE A 1 95 ? 2.547 -3.151 -10.220 1.00 93.19 95 ILE A CA 1
ATOM 764 C C . ILE A 1 95 ? 3.873 -2.482 -10.573 1.00 93.19 95 ILE A C 1
ATOM 766 O O . ILE A 1 95 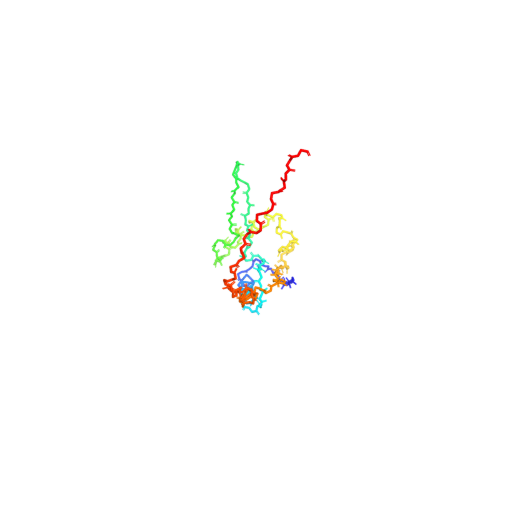? 4.317 -1.575 -9.879 1.00 93.19 95 ILE A O 1
ATOM 770 N N . LEU A 1 96 ? 4.523 -2.985 -11.615 1.00 92.75 96 LEU A N 1
ATOM 771 C CA . LEU A 1 96 ? 5.828 -2.527 -12.082 1.00 92.75 96 LEU A CA 1
ATOM 772 C C . LEU A 1 96 ? 5.651 -2.108 -13.533 1.00 92.75 96 LEU A C 1
ATOM 774 O O . LEU A 1 96 ? 5.126 -2.904 -14.319 1.00 92.75 96 LEU A O 1
ATOM 778 N N . GLU A 1 97 ? 6.089 -0.902 -13.861 1.00 92.31 97 GLU A N 1
ATOM 779 C CA . GLU A 1 97 ? 6.007 -0.317 -15.194 1.00 92.31 97 GLU A CA 1
ATOM 780 C C . GLU A 1 97 ? 7.427 -0.161 -15.751 1.00 92.31 97 GLU A C 1
ATOM 782 O O . GLU A 1 97 ? 8.103 0.820 -15.445 1.00 92.31 97 GLU A O 1
ATOM 787 N N . PRO A 1 98 ? 7.941 -1.146 -16.508 1.00 88.44 98 PRO A N 1
ATOM 788 C CA . PRO A 1 98 ? 9.244 -1.026 -17.148 1.00 88.44 98 PRO A CA 1
ATOM 789 C C . PRO A 1 98 ? 9.185 -0.063 -18.342 1.00 88.44 98 PRO A C 1
ATOM 791 O O . PRO A 1 98 ? 8.196 -0.024 -19.078 1.00 88.44 98 PRO A O 1
ATOM 794 N N . SER A 1 99 ? 10.264 0.679 -18.564 1.00 84.69 99 SER A N 1
ATOM 795 C CA . SER A 1 99 ? 10.464 1.530 -19.733 1.00 84.69 99 SER A CA 1
ATOM 796 C C . SER A 1 99 ? 10.740 0.662 -20.962 1.00 84.69 99 SER A C 1
ATOM 798 O O . SER A 1 99 ? 11.616 -0.199 -20.944 1.00 84.69 99 SER A O 1
ATOM 800 N N . ALA A 1 100 ? 10.006 0.893 -22.051 1.00 74.56 100 ALA A N 1
ATOM 801 C CA . ALA A 1 100 ? 10.227 0.200 -23.325 1.00 74.56 100 ALA A CA 1
ATOM 802 C C . ALA A 1 100 ? 11.320 0.854 -24.194 1.00 74.56 100 ALA A C 1
ATOM 804 O O . ALA A 1 100 ? 11.653 0.323 -25.252 1.00 74.56 100 ALA A O 1
ATOM 805 N N . TYR A 1 101 ? 11.845 2.007 -23.771 1.00 65.81 101 TYR A N 1
ATOM 806 C CA . TYR A 1 101 ? 12.816 2.800 -24.514 1.00 65.81 101 TYR A CA 1
ATOM 807 C C . TYR A 1 101 ? 13.975 3.187 -23.593 1.00 65.81 101 TYR A C 1
ATOM 809 O O . TYR A 1 101 ? 13.754 3.686 -22.488 1.00 65.81 101 TYR A O 1
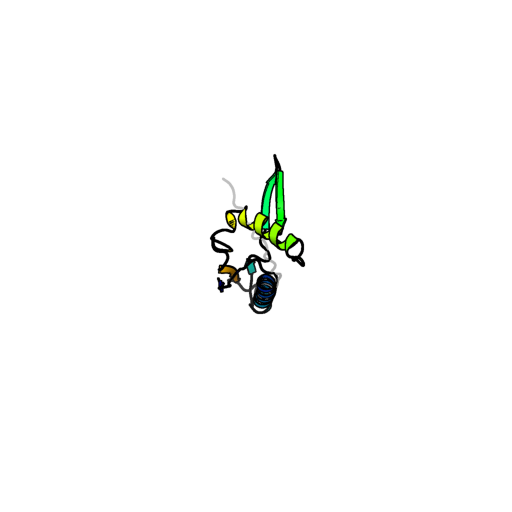ATOM 817 N N . GLU A 1 102 ? 15.198 2.926 -24.043 1.00 62.41 102 GLU A N 1
ATOM 818 C CA . GLU A 1 102 ? 16.402 3.519 -23.475 1.00 62.41 102 GLU A CA 1
ATOM 819 C C . GLU A 1 102 ? 16.559 4.897 -24.117 1.00 62.41 102 GLU A C 1
ATOM 821 O O . GLU A 1 102 ? 16.634 4.990 -25.344 1.00 62.41 102 GLU A O 1
ATOM 826 N N . ASP A 1 103 ? 16.619 5.964 -23.316 1.00 58.59 103 ASP A N 1
ATOM 827 C CA . ASP A 1 103 ? 17.238 7.200 -23.788 1.00 58.59 103 ASP A CA 1
ATOM 828 C C . ASP A 1 103 ? 18.701 6.849 -24.060 1.00 58.59 103 ASP A C 1
ATOM 830 O O . ASP A 1 103 ? 19.527 6.787 -23.146 1.00 58.59 103 ASP A O 1
ATOM 834 N N . GLN A 1 104 ? 19.016 6.531 -25.316 1.00 54.38 104 GLN A N 1
ATOM 835 C CA . GLN A 1 104 ? 20.397 6.544 -25.755 1.00 54.38 104 GLN A CA 1
ATOM 836 C C . GLN A 1 104 ? 20.891 7.953 -25.450 1.00 54.38 104 GLN A C 1
ATOM 838 O O . GLN A 1 104 ? 20.334 8.916 -25.981 1.00 54.38 104 GLN A O 1
ATOM 843 N N . GLU A 1 105 ? 21.889 8.085 -24.565 1.00 55.19 105 GLU A N 1
ATOM 844 C CA . GLU A 1 105 ? 22.675 9.314 -24.491 1.00 55.19 105 GLU A CA 1
ATOM 845 C C . GLU A 1 105 ? 22.993 9.667 -25.934 1.00 55.19 105 GLU A C 1
ATOM 847 O O . GLU A 1 105 ? 23.649 8.889 -26.627 1.00 55.19 105 GLU A O 1
ATOM 852 N N . THR A 1 106 ? 22.412 10.770 -26.399 1.00 51.94 106 THR A N 1
ATOM 853 C CA . THR A 1 106 ? 22.475 11.223 -27.779 1.00 51.94 106 THR A CA 1
ATOM 854 C C . THR A 1 106 ? 23.938 11.451 -28.123 1.00 51.94 106 THR A C 1
ATOM 856 O O . THR A 1 106 ? 24.467 12.553 -27.971 1.00 51.94 106 THR A O 1
ATOM 859 N N . GLY A 1 107 ? 24.616 10.393 -28.563 1.00 55.97 107 GLY A N 1
ATOM 860 C CA . GLY A 1 107 ? 25.843 10.470 -29.319 1.00 55.97 107 GLY A CA 1
ATOM 861 C C . GLY A 1 107 ? 25.458 11.236 -30.560 1.00 55.97 107 GLY A C 1
ATOM 862 O O . GLY A 1 107 ? 24.800 10.673 -31.420 1.00 55.97 107 GLY A O 1
ATOM 863 N N . ASN A 1 108 ? 25.762 12.535 -30.539 1.00 63.28 108 ASN A N 1
ATOM 864 C CA . ASN A 1 108 ? 25.291 13.579 -31.439 1.00 63.28 108 ASN A CA 1
ATOM 865 C C . ASN A 1 108 ? 24.978 13.033 -32.847 1.00 63.28 108 ASN A C 1
ATOM 867 O O . ASN A 1 108 ? 25.845 13.025 -33.718 1.00 63.28 108 ASN A O 1
ATOM 871 N N . GLU A 1 109 ? 23.744 12.557 -33.061 1.00 60.09 109 GLU A N 1
ATOM 872 C CA . GLU A 1 109 ? 23.318 11.887 -34.305 1.00 60.09 109 GLU A CA 1
ATOM 873 C C . GLU A 1 109 ? 23.336 12.866 -35.495 1.00 60.09 109 GLU A C 1
ATOM 875 O O . GLU A 1 109 ? 23.269 12.478 -36.659 1.00 60.09 109 GLU A O 1
ATOM 880 N N . LEU A 1 110 ? 23.498 14.157 -35.185 1.00 63.16 110 LEU A N 1
ATOM 881 C CA . LEU A 1 110 ? 23.677 15.274 -36.100 1.00 63.16 110 LEU A CA 1
ATOM 882 C C . LEU A 1 110 ? 25.140 15.578 -36.461 1.00 63.16 110 LEU A C 1
ATOM 884 O O . LEU A 1 110 ? 25.378 16.401 -37.341 1.00 63.16 110 LEU A O 1
ATOM 888 N N . ALA A 1 111 ? 26.132 14.924 -35.845 1.00 66.81 111 ALA A N 1
ATOM 889 C CA . ALA A 1 111 ? 27.550 15.198 -36.110 1.00 66.81 111 ALA A CA 1
ATOM 890 C C . ALA A 1 111 ? 27.981 14.880 -37.556 1.00 66.81 111 ALA A C 1
ATOM 892 O O . ALA A 1 111 ? 28.988 15.406 -38.019 1.00 66.81 111 ALA A O 1
ATOM 893 N N . GLY A 1 112 ? 27.215 14.054 -38.279 1.00 63.56 112 GLY A N 1
ATOM 894 C CA . GLY A 1 112 ? 27.433 13.761 -39.701 1.00 63.56 112 GLY A CA 1
ATOM 895 C C . GLY A 1 112 ? 26.815 14.773 -40.674 1.00 63.56 112 GLY A C 1
ATOM 896 O O . GLY A 1 112 ? 27.050 14.664 -41.872 1.00 63.56 112 GLY A O 1
ATOM 897 N N . PHE A 1 113 ? 26.036 15.740 -40.178 1.00 70.44 113 PHE A N 1
ATOM 898 C CA . PHE A 1 113 ? 25.362 16.772 -40.979 1.00 70.44 113 PHE A CA 1
ATOM 899 C C . PHE A 1 113 ? 25.995 18.161 -40.813 1.00 70.44 113 PHE A C 1
ATOM 901 O O . PHE A 1 113 ? 25.386 19.164 -41.180 1.00 70.44 113 PHE A O 1
ATOM 908 N N . GLY A 1 114 ? 27.207 18.242 -40.255 1.00 61.97 114 GLY A N 1
ATOM 909 C CA . GLY A 1 114 ? 28.003 19.461 -40.331 1.00 61.97 114 GLY A CA 1
ATOM 910 C C . GLY A 1 114 ? 28.388 19.711 -41.784 1.00 61.97 114 GLY A C 1
ATOM 911 O O . GLY A 1 114 ? 29.328 19.099 -42.279 1.00 61.97 114 GLY A O 1
ATOM 912 N N . GLU A 1 115 ? 27.633 20.562 -42.477 1.00 56.97 115 GLU A N 1
ATOM 913 C CA . GLU A 1 115 ? 28.023 21.089 -43.781 1.00 56.97 115 GLU A CA 1
ATOM 914 C C . GLU A 1 115 ? 29.363 21.820 -43.632 1.00 56.97 115 GLU A C 1
ATOM 916 O O . GLU A 1 115 ? 29.450 22.857 -42.969 1.00 56.97 115 GLU A O 1
ATOM 921 N N . ASP A 1 116 ? 30.409 21.294 -44.271 1.00 55.59 116 ASP A N 1
ATOM 922 C CA . ASP A 1 116 ? 31.533 22.121 -44.689 1.00 55.59 116 ASP A CA 1
ATOM 923 C C . ASP A 1 116 ? 30.955 23.166 -45.647 1.00 55.59 116 ASP A C 1
ATOM 925 O O . ASP A 1 116 ? 30.618 22.865 -46.794 1.00 55.59 116 ASP A O 1
ATOM 929 N N . ILE A 1 117 ? 30.769 24.389 -45.150 1.00 48.78 117 ILE A N 1
ATOM 930 C CA . ILE A 1 117 ? 30.316 25.523 -45.951 1.00 48.78 117 ILE A CA 1
ATOM 931 C C . ILE A 1 117 ? 31.440 25.834 -46.943 1.00 48.78 117 ILE A C 1
ATOM 933 O O . ILE A 1 117 ? 32.356 26.604 -46.656 1.00 48.78 117 ILE A O 1
ATOM 937 N N . VAL A 1 118 ? 31.409 25.192 -48.107 1.00 49.12 118 VAL A N 1
ATOM 938 C CA . VAL A 1 118 ? 32.241 25.583 -49.238 1.00 49.12 118 VAL A CA 1
ATOM 939 C C . VAL A 1 118 ? 31.597 26.839 -49.818 1.00 49.12 118 VAL A C 1
ATOM 941 O O . VAL A 1 118 ? 30.530 26.777 -50.425 1.00 49.12 118 VAL A O 1
ATOM 944 N N . GLU A 1 119 ? 32.221 27.996 -49.589 1.00 46.59 119 GLU A N 1
ATOM 945 C CA . GLU A 1 119 ? 31.884 29.248 -50.274 1.00 46.59 119 GLU A CA 1
ATOM 946 C C . GLU A 1 119 ? 32.153 29.099 -51.782 1.00 46.59 119 GLU A C 1
ATOM 948 O O . GLU A 1 119 ? 33.198 29.503 -52.292 1.00 46.59 119 GLU A O 1
ATOM 953 N N . GLU A 1 120 ? 31.208 28.530 -52.527 1.00 39.62 120 GLU A N 1
ATOM 954 C CA . GLU A 1 120 ? 31.157 28.721 -53.973 1.00 39.62 120 GLU A CA 1
ATOM 955 C C . GLU A 1 120 ? 30.290 29.945 -54.285 1.00 39.62 120 GLU A C 1
ATOM 957 O O . GLU A 1 120 ? 29.075 29.964 -54.090 1.00 39.62 120 GLU A O 1
ATOM 962 N N . ASN A 1 121 ? 30.952 30.998 -54.773 1.00 47.09 121 ASN A N 1
ATOM 963 C CA . ASN A 1 121 ? 30.330 32.156 -55.408 1.00 47.09 121 ASN A CA 1
ATOM 964 C C . ASN A 1 121 ? 29.454 31.687 -56.581 1.00 47.09 121 ASN A C 1
ATOM 966 O O . ASN A 1 121 ? 29.954 31.486 -57.688 1.00 47.09 121 ASN A O 1
ATOM 970 N N . ILE A 1 122 ? 28.146 31.542 -56.367 1.00 45.88 122 ILE A N 1
ATOM 971 C CA . ILE A 1 122 ? 27.199 31.344 -57.466 1.00 45.88 122 ILE A CA 1
ATOM 972 C C . ILE A 1 122 ? 26.658 32.713 -57.877 1.00 45.88 122 ILE A C 1
ATOM 974 O O . ILE A 1 122 ? 25.743 33.273 -57.272 1.00 45.88 122 ILE A O 1
ATOM 978 N N . GLU A 1 123 ? 27.275 33.253 -58.925 1.00 42.03 123 GLU A N 1
ATOM 979 C CA . GLU A 1 123 ? 26.859 34.455 -59.638 1.00 42.03 123 GLU A CA 1
ATOM 980 C C . GLU A 1 123 ? 25.419 34.271 -60.156 1.00 42.03 123 GLU A C 1
ATOM 982 O O . GLU A 1 123 ? 25.112 33.406 -60.979 1.00 42.03 123 GLU A O 1
ATOM 987 N N . PHE A 1 124 ? 24.511 35.067 -59.591 1.00 42.06 124 PHE A N 1
ATOM 988 C CA . PHE A 1 124 ? 23.069 35.035 -59.808 1.00 42.06 124 PHE A CA 1
ATOM 989 C C . PHE A 1 124 ? 22.740 35.235 -61.296 1.00 42.06 124 PHE A C 1
ATOM 991 O O . PHE A 1 124 ? 22.853 36.346 -61.821 1.00 42.06 124 PHE A O 1
ATOM 998 N N . LEU A 1 125 ? 22.292 34.177 -61.984 1.00 46.94 125 LEU A N 1
ATOM 999 C CA . LEU A 1 125 ? 21.717 34.288 -63.326 1.00 46.94 125 LEU A CA 1
ATOM 1000 C C . LEU A 1 125 ? 20.403 35.079 -63.260 1.00 46.94 125 LEU A C 1
ATOM 1002 O O . LEU A 1 125 ? 19.303 34.534 -63.196 1.00 46.94 125 LEU A O 1
ATOM 1006 N N . SER A 1 126 ? 20.541 36.402 -63.324 1.00 51.62 126 SER A N 1
ATOM 1007 C CA . SER A 1 126 ? 19.497 37.346 -63.697 1.00 51.62 126 SER A CA 1
ATOM 1008 C C . SER A 1 126 ? 19.057 37.050 -65.132 1.00 51.62 126 SER A C 1
ATOM 1010 O O . SER A 1 126 ? 19.544 37.655 -66.091 1.00 51.62 126 SER A O 1
ATOM 1012 N N . GLN A 1 127 ? 18.090 36.152 -65.294 1.00 40.50 127 GLN A N 1
ATOM 1013 C CA . GLN A 1 127 ? 17.230 36.161 -66.470 1.00 40.50 127 GLN A CA 1
ATOM 1014 C C . GLN A 1 127 ? 15.779 36.386 -66.055 1.00 40.50 127 GLN A C 1
ATOM 1016 O O . GLN A 1 127 ? 15.082 35.519 -65.537 1.00 40.50 127 GLN A O 1
ATOM 1021 N N . ASN A 1 128 ? 15.374 37.634 -66.291 1.00 43.62 128 ASN A N 1
ATOM 1022 C CA . ASN A 1 128 ? 14.028 38.178 -66.235 1.00 43.62 128 ASN A CA 1
ATOM 1023 C C . ASN A 1 128 ? 12.976 37.213 -66.798 1.00 43.62 128 ASN A C 1
ATOM 1025 O O . ASN A 1 128 ? 12.846 37.065 -68.014 1.00 43.62 128 ASN A O 1
ATOM 1029 N N . CYS A 1 129 ? 12.132 36.672 -65.922 1.00 34.66 129 CYS A N 1
ATOM 1030 C CA . CYS A 1 129 ? 10.837 36.146 -66.330 1.00 34.66 129 CYS A CA 1
ATOM 1031 C C . CYS A 1 129 ? 9.912 37.346 -66.613 1.00 34.66 129 CYS A C 1
ATOM 1033 O O . CYS A 1 129 ? 9.343 37.961 -65.709 1.00 34.66 129 CYS A O 1
ATOM 1035 N N . LYS A 1 130 ? 9.861 37.754 -67.886 1.00 42.62 130 LYS A N 1
ATOM 1036 C CA . LYS A 1 130 ? 9.021 38.843 -68.401 1.00 42.62 130 LYS A CA 1
ATOM 1037 C C . LYS A 1 130 ? 7.543 38.447 -68.263 1.00 42.62 130 LYS A C 1
ATOM 1039 O O . LYS A 1 130 ? 7.106 37.485 -68.883 1.00 42.62 130 LYS A O 1
ATOM 1044 N N . ARG A 1 131 ? 6.772 39.212 -67.480 1.00 36.72 131 ARG A N 1
ATOM 1045 C CA . ARG A 1 131 ? 5.305 39.276 -67.601 1.00 36.72 131 ARG A CA 1
ATOM 1046 C C . ARG A 1 131 ? 4.954 39.896 -68.956 1.00 36.72 131 ARG A C 1
ATOM 1048 O O . ARG A 1 131 ? 5.405 41.012 -69.214 1.00 36.72 131 ARG A O 1
ATOM 1055 N N . ILE A 1 132 ? 4.160 39.184 -69.754 1.00 38.88 132 ILE A N 1
ATOM 1056 C CA . ILE A 1 132 ? 2.918 39.585 -70.455 1.00 38.88 132 ILE A CA 1
ATOM 1057 C C . ILE A 1 132 ? 2.458 38.375 -71.268 1.00 38.88 132 ILE A C 1
ATOM 1059 O O . ILE A 1 132 ? 3.289 37.844 -72.037 1.00 38.88 132 ILE A O 1
#

Nearest PDB structures (foldseek):
  8bsi-assembly1_LV  TM=2.076E-01  e=3.133E+00  Giardia duodenalis
  5xpu-assembly1_A  TM=2.132E-01  e=3.577E+00  Homo sapiens
  3opk-assembly1_B  TM=2.170E-01  e=9.671E+00  Salmonella enterica subsp. enterica serovar Typhimurium str. LT2
  1osc-assembly3_E  TM=2.136E-01  e=9.671E+00  Rattus norvegicus

Organism: NCBI:txid652676

pLDDT: mean 80.85, std 17.26, range [34.66, 94.69]

Solvent-accessible surface area (backbone atoms only — not comparable to full-atom values): 8368 Å² total; per-residue (Å²): 112,48,77,47,80,47,90,48,53,92,36,74,67,44,43,52,51,50,48,53,49,50,53,51,51,63,76,69,44,82,61,59,70,47,76,50,32,68,74,77,30,68,44,70,45,79,55,91,97,43,77,47,78,43,57,57,51,81,64,80,65,87,47,71,68,54,43,50,51,42,50,51,56,52,70,71,37,68,79,39,54,78,61,33,30,43,97,82,36,30,40,37,30,39,43,62,40,69,50,93,68,80,83,66,78,76,68,62,84,60,69,86,68,67,74,79,82,73,89,70,88,75,80,77,83,86,70,83,83,75,89,128

Foldseek 3Di:
DDKDFAQACLDLVNVVVVVVVQVCCVVPDPQWPDKDALQQDWQWDDDPPDIDIDGLPPDRDPDSVVSVVSVVSQVVDCVCDPAQAHPSRGMGDMDTHGDPDDPPPCPPPCPVVPDPPDPDPDDDPPDDPDDD